Protein AF-Q8QGZ3-F1 (afdb_monomer_lite)

Sequence (78 aa):
SVILFLNKQDLLAEKVLAGKSKIEDYFPEFARYTTPEDATPEPGEDPRVTRAKYFLREEFLRISTASGDGRHYCYPHS

Structure (mmCIF, N/CA/C/O backbone):
data_AF-Q8QGZ3-F1
#
_entry.id   AF-Q8QGZ3-F1
#
loop_
_atom_site.group_PDB
_atom_site.id
_atom_site.type_symbol
_atom_site.label_atom_id
_atom_site.label_alt_id
_atom_site.label_comp_id
_atom_site.label_asym_id
_atom_site.label_entity_id
_atom_site.label_seq_id
_atom_site.pdbx_PDB_ins_code
_atom_site.Cartn_x
_atom_site.Cartn_y
_atom_site.Cartn_z
_atom_site.occupancy
_atom_site.B_iso_or_equiv
_atom_site.auth_seq_id
_atom_site.auth_comp_id
_atom_site.auth_asym_id
_atom_site.auth_atom_id
_atom_site.pdbx_PDB_model_num
ATOM 1 N N . SER A 1 1 ? 18.176 10.563 -11.422 1.00 44.00 1 SER A N 1
ATOM 2 C CA . SER A 1 1 ? 17.455 9.901 -10.322 1.00 44.00 1 SER A CA 1
ATOM 3 C C . SER A 1 1 ? 15.991 10.267 -10.416 1.00 44.00 1 SER A C 1
ATOM 5 O O . SER A 1 1 ? 15.705 11.365 -10.879 1.00 44.00 1 SER A 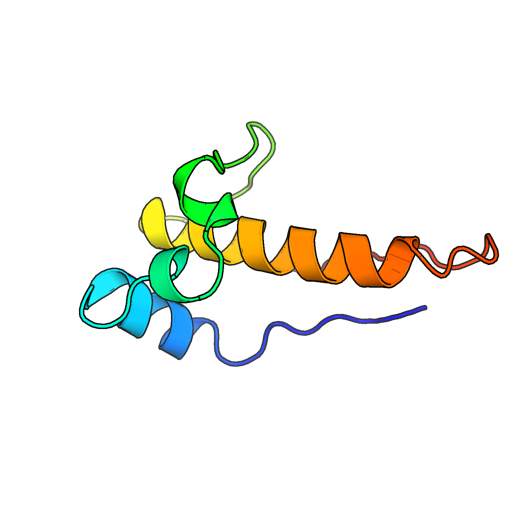O 1
ATOM 7 N N . VAL A 1 2 ? 15.072 9.378 -10.039 1.00 48.12 2 VAL A N 1
ATOM 8 C CA . VAL A 1 2 ? 13.627 9.663 -10.050 1.00 48.12 2 VAL A CA 1
ATOM 9 C C . VAL A 1 2 ? 13.196 9.916 -8.612 1.00 48.12 2 VAL A C 1
ATOM 11 O O . VAL A 1 2 ? 13.385 9.059 -7.761 1.00 48.12 2 VAL A O 1
ATOM 14 N N . ILE A 1 3 ? 12.651 11.094 -8.323 1.00 55.72 3 ILE A N 1
ATOM 15 C CA . ILE A 1 3 ? 12.021 11.351 -7.026 1.00 55.72 3 ILE A CA 1
ATOM 16 C C . ILE A 1 3 ? 10.536 11.045 -7.202 1.00 55.72 3 ILE A C 1
ATOM 18 O O . ILE A 1 3 ? 9.836 11.760 -7.919 1.00 55.72 3 ILE A O 1
ATOM 22 N N . LEU A 1 4 ? 10.072 9.951 -6.599 1.00 60.91 4 LEU A N 1
ATOM 23 C CA . LEU A 1 4 ? 8.663 9.573 -6.608 1.00 60.91 4 LEU A CA 1
ATOM 24 C C . LEU A 1 4 ? 7.961 10.229 -5.419 1.00 60.91 4 LEU A C 1
ATOM 26 O O . LEU A 1 4 ? 8.131 9.798 -4.282 1.00 60.91 4 LEU A O 1
ATOM 30 N N . PHE A 1 5 ? 7.134 11.235 -5.693 1.00 65.81 5 PHE A N 1
ATOM 31 C CA . PHE A 1 5 ? 6.157 11.721 -4.725 1.00 65.81 5 PHE A CA 1
ATOM 32 C C . PHE A 1 5 ? 4.827 11.011 -4.961 1.00 65.81 5 PHE A C 1
ATOM 34 O O . PHE A 1 5 ? 4.130 11.286 -5.940 1.00 65.81 5 PHE A O 1
ATOM 41 N N . LEU A 1 6 ? 4.451 10.121 -4.042 1.00 65.62 6 LEU A N 1
ATOM 42 C CA . LEU A 1 6 ? 3.076 9.632 -3.944 1.00 65.62 6 LEU A CA 1
ATOM 43 C C . LEU A 1 6 ? 2.215 10.756 -3.354 1.00 65.62 6 LEU A C 1
ATOM 45 O O . LEU A 1 6 ? 1.950 10.794 -2.156 1.00 65.62 6 LEU A O 1
ATOM 49 N N . ASN A 1 7 ? 1.844 11.721 -4.195 1.00 73.12 7 ASN A N 1
ATOM 50 C CA . ASN A 1 7 ? 0.959 12.816 -3.812 1.00 73.12 7 ASN A CA 1
ATOM 51 C C . ASN A 1 7 ? -0.449 12.272 -3.493 1.00 73.12 7 ASN A C 1
ATOM 53 O O . ASN A 1 7 ? -0.866 11.273 -4.081 1.00 73.12 7 ASN A O 1
ATOM 57 N N . LYS A 1 8 ? -1.199 12.966 -2.627 1.00 80.81 8 LYS A N 1
ATOM 58 C CA . LYS A 1 8 ? -2.586 12.639 -2.242 1.00 80.81 8 LYS A CA 1
ATOM 59 C C . LYS A 1 8 ? -2.749 11.342 -1.430 1.00 80.81 8 LYS A C 1
ATOM 61 O O . LYS A 1 8 ? -3.657 10.546 -1.686 1.00 80.81 8 LYS A O 1
ATOM 66 N N . GLN A 1 9 ? -1.862 11.103 -0.461 1.00 82.00 9 GLN A N 1
ATOM 67 C CA . GLN A 1 9 ? -1.954 9.926 0.416 1.00 82.00 9 GLN A CA 1
ATOM 68 C C . GLN A 1 9 ? -3.205 9.925 1.305 1.00 82.00 9 GLN A C 1
ATOM 70 O O . GLN A 1 9 ? -3.725 8.858 1.620 1.00 82.00 9 GLN A O 1
ATOM 75 N N . ASP A 1 10 ? -3.716 11.107 1.638 1.00 82.00 10 ASP A N 1
ATOM 76 C CA . ASP A 1 10 ? -5.010 11.328 2.282 1.00 82.00 10 ASP A CA 1
ATOM 77 C C . ASP A 1 10 ? -6.157 10.728 1.454 1.00 82.00 10 ASP A C 1
ATOM 79 O O . ASP A 1 10 ? -6.898 9.874 1.937 1.00 82.00 10 ASP A O 1
ATOM 83 N N . LEU A 1 11 ? -6.235 11.071 0.165 1.00 86.44 11 LEU A N 1
ATOM 84 C CA . LEU A 1 11 ? -7.270 10.554 -0.735 1.00 86.44 11 LEU A CA 1
ATOM 85 C C . LEU A 1 11 ? -7.122 9.047 -0.991 1.00 86.44 11 LEU A C 1
ATOM 87 O O . LEU A 1 11 ? -8.121 8.348 -1.177 1.00 86.44 11 LEU A O 1
ATOM 91 N N . LEU A 1 12 ? -5.889 8.528 -1.020 1.00 85.31 12 LEU A N 1
ATOM 92 C CA . LEU A 1 12 ? -5.645 7.086 -1.093 1.00 85.31 12 LEU A CA 1
ATOM 93 C C . LEU A 1 12 ? -6.201 6.384 0.150 1.00 85.31 12 LEU A C 1
ATOM 95 O O . LEU A 1 12 ? -6.928 5.400 0.010 1.00 85.31 12 LEU A O 1
ATOM 99 N N . ALA A 1 13 ? -5.892 6.900 1.341 1.00 86.56 13 ALA A N 1
ATOM 100 C CA . ALA A 1 13 ? -6.374 6.347 2.599 1.00 86.56 13 ALA A CA 1
ATOM 101 C C . ALA A 1 13 ? -7.907 6.338 2.643 1.00 86.56 13 ALA A C 1
ATOM 103 O O . ALA A 1 13 ? -8.506 5.291 2.885 1.00 86.56 13 ALA A O 1
ATOM 104 N N . GLU A 1 14 ? -8.553 7.456 2.300 1.00 89.12 14 GLU A N 1
ATOM 105 C CA . GLU A 1 14 ? -10.015 7.540 2.231 1.00 89.12 14 GLU A CA 1
ATOM 106 C C . GLU A 1 14 ? -10.617 6.503 1.275 1.00 89.12 14 GLU A C 1
ATOM 108 O O . GLU A 1 14 ? -11.586 5.826 1.623 1.00 89.12 14 GLU A O 1
ATOM 113 N N . LYS A 1 15 ? -10.039 6.324 0.080 1.00 88.50 15 LYS A N 1
ATOM 114 C CA . LYS A 1 15 ? -10.538 5.348 -0.903 1.00 88.50 15 LYS A CA 1
ATOM 115 C C . LYS A 1 15 ? -10.376 3.905 -0.440 1.00 88.50 15 LYS A C 1
ATOM 117 O O . LYS A 1 15 ? -11.307 3.114 -0.604 1.00 88.50 15 LYS A O 1
ATOM 122 N N . VAL A 1 16 ? -9.221 3.573 0.134 1.00 89.44 16 VAL A N 1
ATOM 123 C CA . VAL A 1 16 ? -8.934 2.233 0.664 1.00 89.44 16 VAL A CA 1
ATOM 124 C C . VAL A 1 16 ? -9.884 1.904 1.813 1.00 89.44 16 VAL A C 1
ATOM 126 O O . VAL A 1 16 ? -10.475 0.825 1.836 1.00 89.44 16 VAL A O 1
ATOM 129 N N . LEU A 1 17 ? -10.089 2.849 2.732 1.00 89.62 17 LEU A N 1
ATOM 130 C CA . LEU A 1 17 ? -10.977 2.672 3.879 1.00 89.62 17 LEU A CA 1
ATOM 131 C C . LEU A 1 17 ? -12.453 2.617 3.476 1.00 89.62 17 LEU A C 1
ATOM 133 O O . LEU A 1 17 ? -13.207 1.826 4.041 1.00 89.62 17 LEU A O 1
ATOM 137 N N . ALA A 1 18 ? -12.864 3.405 2.476 1.00 91.75 18 ALA A N 1
ATOM 138 C CA . ALA A 1 18 ? -14.225 3.378 1.949 1.00 91.75 18 ALA A CA 1
ATOM 139 C C . ALA A 1 18 ? -14.574 2.042 1.274 1.00 91.75 18 ALA A C 1
ATOM 141 O O . ALA A 1 18 ? -15.752 1.698 1.192 1.00 91.75 18 ALA A O 1
ATOM 142 N N . GLY A 1 19 ? -13.581 1.314 0.745 1.00 87.69 19 GLY A N 1
ATOM 143 C CA . GLY A 1 19 ? -13.749 -0.028 0.172 1.00 87.69 19 GLY A CA 1
ATOM 144 C C . GLY A 1 19 ? -14.628 -0.107 -1.085 1.00 87.69 19 GLY A C 1
ATOM 145 O O . GLY A 1 19 ? -14.912 -1.202 -1.561 1.00 87.69 19 GLY A O 1
ATOM 146 N N . LYS A 1 20 ? -15.066 1.037 -1.631 1.00 86.06 20 LYS A N 1
ATOM 147 C CA . LYS A 1 20 ? -15.947 1.120 -2.813 1.00 86.06 20 LYS A CA 1
ATOM 148 C C . LYS A 1 20 ? -15.231 0.794 -4.124 1.00 86.06 20 LYS A C 1
ATOM 150 O O . LYS A 1 20 ? -15.878 0.396 -5.082 1.00 86.06 20 LYS A O 1
ATOM 155 N N . SER A 1 21 ? -13.921 1.021 -4.171 1.00 87.25 21 SER A N 1
ATOM 156 C CA . SER A 1 21 ? -13.063 0.768 -5.327 1.00 87.25 21 SER A CA 1
ATOM 157 C C . SER A 1 21 ? -11.844 0.021 -4.823 1.00 87.25 21 SER A C 1
ATOM 159 O O . SER A 1 21 ? -11.014 0.611 -4.128 1.00 87.25 21 SER A O 1
ATOM 161 N N . LYS A 1 22 ? -11.761 -1.272 -5.124 1.00 89.56 22 LYS A N 1
ATOM 162 C CA . LYS A 1 22 ? -10.687 -2.117 -4.616 1.00 89.56 22 LYS A CA 1
ATOM 163 C C . LYS A 1 22 ? -9.469 -2.015 -5.522 1.00 89.56 22 LYS A C 1
ATOM 165 O O . LYS A 1 22 ? -9.606 -1.815 -6.724 1.00 89.56 22 LYS A O 1
ATOM 170 N N . ILE A 1 23 ? -8.273 -2.117 -4.949 1.00 91.19 23 ILE A N 1
ATOM 171 C CA . ILE A 1 23 ? -7.029 -2.007 -5.724 1.00 91.19 23 ILE A CA 1
ATOM 172 C C . ILE A 1 23 ? -6.859 -3.250 -6.602 1.00 91.19 23 ILE A C 1
ATOM 174 O O . ILE A 1 23 ? -6.450 -3.124 -7.753 1.00 91.19 23 ILE A O 1
ATOM 178 N N . GLU A 1 24 ? -7.254 -4.422 -6.101 1.00 92.31 24 GLU A N 1
ATOM 179 C CA . GLU A 1 24 ? -7.193 -5.693 -6.825 1.00 92.31 24 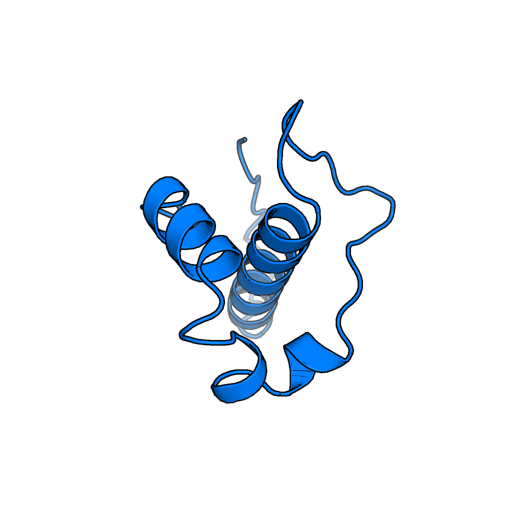GLU A CA 1
ATOM 180 C C . GLU A 1 24 ? -8.047 -5.744 -8.100 1.00 92.31 24 GLU A C 1
ATOM 182 O O . GLU A 1 24 ? -7.739 -6.529 -8.993 1.00 92.31 24 GLU A O 1
ATOM 187 N N . ASP A 1 25 ? -9.065 -4.885 -8.227 1.00 91.50 25 ASP A N 1
ATOM 188 C CA . ASP A 1 25 ? -9.877 -4.784 -9.447 1.00 91.50 25 ASP A CA 1
ATOM 189 C C . ASP A 1 25 ? -9.081 -4.167 -10.618 1.00 91.50 25 ASP A C 1
ATOM 191 O O . ASP A 1 25 ? -9.410 -4.393 -11.781 1.00 91.50 25 ASP A O 1
ATOM 195 N N . TYR A 1 26 ? -8.028 -3.396 -10.316 1.00 90.81 26 TYR A N 1
ATOM 196 C CA . TYR A 1 26 ? -7.150 -2.746 -11.301 1.00 90.81 26 TYR A CA 1
ATOM 197 C C . TYR A 1 26 ? -5.769 -3.405 -11.376 1.00 90.81 26 TYR A C 1
ATOM 199 O O . TYR A 1 26 ? -5.163 -3.440 -12.444 1.00 90.81 26 TYR A O 1
ATOM 207 N N . PHE A 1 27 ? -5.283 -3.920 -10.245 1.00 91.81 27 PHE A N 1
ATOM 208 C CA . PHE A 1 27 ? -3.989 -4.579 -10.091 1.00 91.81 27 PHE A CA 1
ATOM 209 C C . PHE A 1 27 ? -4.183 -5.941 -9.408 1.00 91.81 27 PHE A C 1
ATOM 211 O O . PHE A 1 27 ? -4.088 -6.027 -8.179 1.00 91.81 27 PHE A O 1
ATOM 218 N N . PRO A 1 28 ? -4.476 -7.015 -10.163 1.00 94.00 28 PRO A N 1
ATOM 219 C CA . PRO A 1 28 ? -4.765 -8.343 -9.608 1.00 94.00 28 PRO A CA 1
ATOM 220 C C . PRO A 1 28 ? -3.693 -8.883 -8.645 1.00 94.00 28 PRO A C 1
ATOM 222 O O . PRO A 1 28 ? -3.990 -9.636 -7.716 1.00 94.00 28 PRO A O 1
ATOM 225 N N . GLU A 1 29 ? -2.440 -8.477 -8.832 1.00 93.19 29 GLU A N 1
ATOM 226 C CA . GLU A 1 29 ? -1.274 -8.801 -8.013 1.00 93.19 29 GLU A CA 1
ATOM 227 C C . GLU A 1 29 ? -1.434 -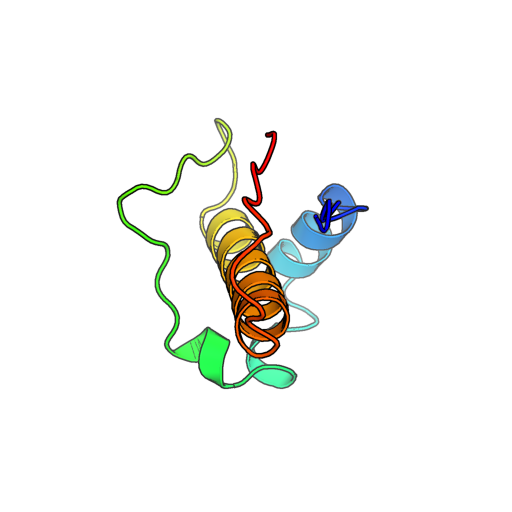8.328 -6.566 1.00 93.19 29 GLU A C 1
ATOM 229 O O . GLU A 1 29 ? -0.965 -8.999 -5.640 1.00 93.19 29 GLU A O 1
ATOM 234 N N . PHE A 1 30 ? -2.171 -7.232 -6.347 1.00 94.00 30 PHE A N 1
ATOM 235 C CA . PHE A 1 30 ? -2.446 -6.714 -5.013 1.00 94.00 30 PHE A CA 1
ATOM 236 C C . PHE A 1 30 ? -3.136 -7.754 -4.127 1.00 94.00 30 PHE A C 1
ATOM 238 O O . PHE A 1 30 ? -2.846 -7.823 -2.934 1.00 94.00 30 PHE A O 1
ATOM 245 N N . ALA A 1 31 ? -3.975 -8.630 -4.696 1.00 93.81 31 ALA A N 1
ATOM 246 C CA . ALA A 1 31 ? -4.675 -9.673 -3.946 1.00 93.81 31 ALA A CA 1
ATOM 247 C C . ALA A 1 31 ? -3.714 -10.630 -3.217 1.00 93.81 31 ALA A C 1
ATOM 249 O O . ALA A 1 31 ? -4.022 -11.094 -2.119 1.00 93.81 31 ALA A O 1
ATOM 250 N N . ARG A 1 32 ? -2.539 -10.892 -3.806 1.00 94.50 32 ARG A N 1
ATOM 251 C CA . ARG A 1 32 ? -1.489 -11.764 -3.248 1.00 94.50 32 ARG A CA 1
ATOM 252 C C . ARG A 1 32 ? -0.400 -11.001 -2.505 1.00 94.50 32 ARG A C 1
ATOM 254 O O . ARG A 1 32 ? 0.407 -11.618 -1.820 1.00 94.50 32 ARG A O 1
ATOM 261 N N .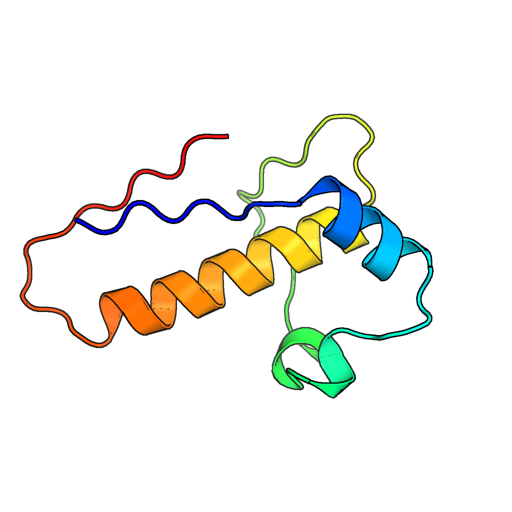 TYR A 1 33 ? -0.370 -9.683 -2.656 1.00 94.69 33 TYR A N 1
ATOM 262 C CA . TYR A 1 33 ? 0.640 -8.839 -2.050 1.00 94.69 33 TYR A CA 1
ATOM 263 C C . TYR A 1 33 ? 0.527 -8.828 -0.525 1.00 94.69 33 TYR A C 1
ATOM 265 O O . TYR A 1 33 ? -0.558 -8.611 0.014 1.00 94.69 33 TYR A O 1
ATOM 273 N N . THR A 1 34 ? 1.645 -8.981 0.174 1.00 94.50 34 THR A N 1
ATOM 274 C CA . THR A 1 34 ? 1.737 -8.848 1.631 1.00 94.50 34 THR A CA 1
ATOM 275 C C . THR A 1 34 ? 2.636 -7.675 1.973 1.00 94.50 34 THR A C 1
ATOM 277 O O . THR A 1 34 ? 3.660 -7.480 1.325 1.00 94.50 34 THR A O 1
ATOM 280 N N . THR A 1 35 ? 2.267 -6.899 2.991 1.00 92.81 35 THR A N 1
ATOM 281 C CA . THR A 1 35 ? 3.126 -5.818 3.484 1.00 92.81 35 THR A CA 1
ATOM 282 C C . THR A 1 35 ? 4.484 -6.396 3.920 1.00 92.81 35 THR A C 1
ATOM 284 O O . THR A 1 35 ? 4.477 -7.389 4.651 1.00 92.81 35 THR A O 1
ATOM 287 N N . PRO A 1 36 ? 5.618 -5.816 3.487 1.00 91.50 36 PRO A N 1
ATOM 288 C CA . PRO A 1 36 ? 6.953 -6.242 3.906 1.00 91.50 36 PRO A CA 1
ATOM 289 C C . PRO A 1 36 ? 7.145 -6.145 5.425 1.00 91.50 36 PRO A C 1
ATOM 291 O O . PRO A 1 36 ? 6.540 -5.291 6.073 1.00 91.50 36 PRO A O 1
ATOM 294 N N . GLU A 1 37 ? 8.000 -6.995 5.996 1.00 89.44 37 GLU A N 1
ATOM 295 C CA . GLU A 1 37 ? 8.283 -6.995 7.443 1.00 89.44 37 GLU A CA 1
ATOM 296 C C . GLU A 1 37 ? 9.049 -5.744 7.901 1.00 89.44 37 GLU A C 1
ATOM 298 O O . GLU A 1 37 ? 8.911 -5.317 9.044 1.00 89.44 37 GLU A O 1
ATOM 303 N N . ASP A 1 38 ? 9.829 -5.132 7.009 1.00 88.44 38 ASP A N 1
ATOM 304 C CA . ASP A 1 38 ? 10.569 -3.888 7.235 1.00 88.44 38 ASP A CA 1
ATOM 305 C C . ASP A 1 38 ? 9.722 -2.627 6.992 1.00 88.44 38 ASP A C 1
ATOM 307 O O . ASP A 1 38 ? 10.231 -1.505 7.066 1.00 88.44 38 ASP A O 1
ATOM 311 N N . ALA A 1 39 ? 8.424 -2.785 6.713 1.00 89.12 39 ALA A N 1
ATOM 312 C CA . ALA A 1 39 ? 7.525 -1.658 6.555 1.00 89.12 39 ALA A CA 1
ATOM 313 C C . ALA A 1 39 ? 7.403 -0.856 7.861 1.00 89.12 39 ALA A C 1
ATOM 315 O O . ALA A 1 39 ? 7.086 -1.386 8.923 1.00 89.12 39 ALA A O 1
ATOM 316 N N . THR A 1 40 ? 7.584 0.459 7.759 1.00 91.19 40 THR A N 1
ATOM 317 C CA . THR A 1 40 ? 7.385 1.428 8.841 1.00 91.19 40 THR A CA 1
ATOM 318 C C . THR A 1 40 ? 6.059 2.183 8.639 1.00 91.19 40 THR A C 1
ATOM 320 O O . THR A 1 40 ? 6.064 3.221 7.968 1.00 91.19 40 THR A O 1
ATOM 323 N N . PRO A 1 41 ? 4.908 1.670 9.123 1.00 90.06 41 PRO A N 1
ATOM 324 C CA . PRO A 1 41 ? 3.635 2.392 9.069 1.00 90.06 41 PRO A CA 1
ATOM 325 C C . PRO A 1 41 ? 3.633 3.606 10.000 1.00 90.06 41 PRO A C 1
ATOM 327 O O . PRO A 1 41 ? 4.319 3.626 11.025 1.00 90.06 41 PRO A O 1
ATOM 330 N N . GLU A 1 42 ? 2.816 4.604 9.672 1.00 88.81 42 GLU A N 1
ATOM 331 C CA . GLU A 1 42 ? 2.585 5.737 10.569 1.00 88.81 42 GLU A CA 1
ATOM 332 C C . GLU A 1 42 ? 1.765 5.294 11.802 1.00 88.81 42 GLU A C 1
ATOM 334 O O . GLU A 1 42 ? 0.894 4.422 11.688 1.00 88.81 42 GLU A O 1
ATOM 339 N N . PRO A 1 43 ? 1.997 5.867 13.002 1.00 89.94 43 PRO A N 1
ATOM 340 C CA . PRO A 1 43 ? 1.217 5.526 14.189 1.00 89.94 43 PRO A CA 1
ATOM 341 C C . PRO A 1 43 ? -0.285 5.756 13.971 1.00 89.94 43 PRO A C 1
ATOM 343 O O . PRO A 1 43 ? -0.715 6.866 13.668 1.00 89.94 43 PRO A O 1
ATOM 346 N N . GLY A 1 44 ? -1.092 4.709 14.160 1.00 88.75 44 GLY A N 1
ATOM 347 C CA . GLY A 1 44 ? -2.546 4.768 13.962 1.00 88.75 44 GLY A CA 1
ATOM 348 C C . GLY A 1 44 ? -3.006 4.603 12.509 1.00 88.75 44 GLY A C 1
ATOM 349 O O . GLY A 1 44 ? -4.207 4.683 12.252 1.00 88.75 44 GLY A O 1
ATOM 350 N N . GLU A 1 45 ? -2.093 4.345 11.570 1.00 90.94 45 GLU A N 1
ATOM 351 C CA . GLU A 1 45 ? -2.446 4.013 10.192 1.00 90.94 45 GLU A CA 1
ATOM 352 C C . GLU A 1 45 ? -3.115 2.633 10.106 1.00 90.94 45 GLU A C 1
ATOM 354 O O . GLU A 1 45 ? -2.687 1.658 10.729 1.00 90.94 45 GLU A O 1
ATOM 359 N N . ASP A 1 46 ? -4.179 2.539 9.309 1.00 92.44 46 ASP A N 1
ATOM 360 C CA . ASP A 1 46 ? -4.839 1.263 9.052 1.00 92.44 46 ASP A CA 1
ATOM 361 C C . ASP A 1 46 ? -3.922 0.351 8.211 1.00 92.44 46 ASP A C 1
ATOM 363 O O . ASP A 1 46 ? -3.448 0.777 7.151 1.00 92.44 46 ASP A O 1
ATOM 367 N N . PRO A 1 47 ? -3.729 -0.927 8.592 1.00 92.44 47 PRO A N 1
ATOM 368 C CA . PRO A 1 47 ? -2.861 -1.852 7.862 1.00 92.44 47 PRO A CA 1
ATOM 369 C C . PRO A 1 47 ? -3.194 -1.998 6.370 1.00 92.44 47 PRO A C 1
ATOM 371 O O . PRO A 1 47 ? -2.313 -2.303 5.564 1.00 92.44 47 PRO A O 1
ATOM 374 N N . ARG A 1 48 ? -4.455 -1.778 5.970 1.00 91.38 48 ARG A N 1
ATOM 375 C CA . ARG A 1 48 ? -4.878 -1.797 4.560 1.00 91.38 48 ARG A CA 1
ATOM 376 C C . ARG A 1 48 ? -4.305 -0.614 3.789 1.00 91.38 48 ARG A C 1
ATOM 378 O O . ARG A 1 48 ? -3.919 -0.776 2.632 1.00 91.38 48 ARG A O 1
ATOM 385 N N . VAL A 1 49 ? -4.239 0.553 4.428 1.00 91.44 49 VAL A N 1
ATOM 386 C CA . VAL A 1 49 ? -3.652 1.769 3.858 1.00 91.44 49 VAL A CA 1
ATOM 387 C C . VAL A 1 49 ? -2.144 1.592 3.729 1.00 91.44 49 VAL A C 1
ATOM 389 O O . VAL A 1 49 ? -1.613 1.803 2.639 1.00 91.44 49 VAL A O 1
ATOM 392 N N . THR A 1 50 ? -1.476 1.088 4.772 1.00 93.50 50 THR A N 1
ATOM 393 C CA . THR A 1 50 ? -0.049 0.741 4.711 1.00 93.50 50 THR A CA 1
ATOM 394 C C . THR A 1 50 ? 0.224 -0.221 3.555 1.00 93.50 50 THR A C 1
ATOM 396 O O . THR A 1 50 ? 1.036 0.067 2.678 1.00 93.50 50 THR A O 1
ATOM 399 N N . ARG A 1 51 ? -0.508 -1.339 3.478 1.00 94.75 51 ARG A N 1
ATOM 400 C CA . ARG A 1 51 ? -0.348 -2.335 2.407 1.00 94.75 51 ARG A CA 1
ATOM 401 C C . ARG A 1 51 ? -0.492 -1.715 1.015 1.00 94.75 51 ARG A C 1
ATOM 403 O O . ARG A 1 51 ? 0.326 -1.989 0.140 1.00 94.75 51 ARG A O 1
ATOM 410 N N . ALA A 1 52 ? -1.498 -0.862 0.815 1.00 92.44 52 ALA A N 1
ATOM 411 C CA . ALA A 1 52 ? -1.728 -0.156 -0.444 1.00 92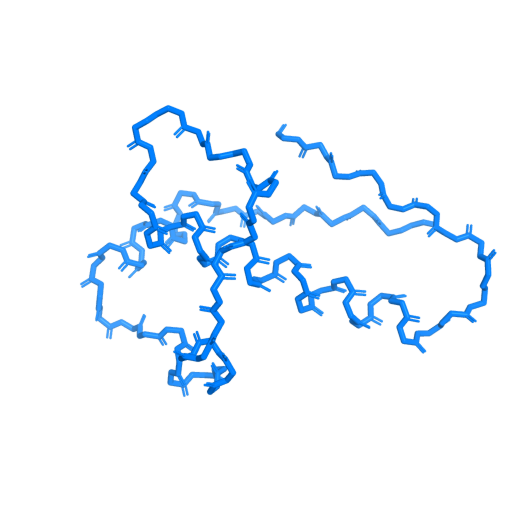.44 52 ALA A CA 1
ATOM 412 C C . ALA A 1 52 ? -0.580 0.799 -0.812 1.00 92.44 52 ALA A C 1
ATOM 414 O O . ALA A 1 52 ? -0.119 0.789 -1.955 1.00 92.44 52 ALA A O 1
ATOM 415 N N . LYS A 1 53 ? -0.093 1.597 0.149 1.00 91.31 53 LYS A N 1
ATOM 416 C CA . LYS A 1 53 ? 1.038 2.519 -0.052 1.00 91.31 53 LYS A CA 1
ATOM 417 C C . LYS A 1 53 ? 2.296 1.767 -0.494 1.00 91.31 53 LYS A C 1
ATOM 419 O O . LYS A 1 53 ? 2.940 2.168 -1.463 1.00 91.31 53 LYS A O 1
ATOM 424 N N . TYR A 1 54 ? 2.621 0.668 0.189 1.00 92.44 54 TYR A N 1
ATOM 425 C CA . TYR A 1 54 ? 3.804 -0.134 -0.123 1.00 92.44 54 TYR A CA 1
ATOM 426 C C . TYR A 1 54 ? 3.688 -0.830 -1.480 1.00 92.44 54 TYR A C 1
ATOM 428 O O . TYR A 1 54 ? 4.620 -0.738 -2.273 1.00 92.44 54 TYR A O 1
ATOM 436 N N . PHE A 1 55 ? 2.531 -1.418 -1.793 1.00 93.12 55 PHE A N 1
ATOM 437 C CA . PHE A 1 55 ? 2.296 -2.019 -3.106 1.00 93.12 55 PHE A CA 1
ATOM 438 C C . PHE A 1 55 ? 2.534 -1.021 -4.245 1.00 93.12 55 PHE A C 1
ATOM 440 O O . PHE A 1 55 ? 3.316 -1.280 -5.155 1.00 93.12 55 PHE A O 1
ATOM 447 N N . LEU A 1 56 ? 1.904 0.156 -4.171 1.00 90.25 56 LEU A N 1
ATOM 448 C CA . LEU A 1 56 ? 2.049 1.181 -5.204 1.00 90.25 56 LEU A CA 1
ATOM 449 C C . LEU A 1 56 ? 3.506 1.636 -5.336 1.00 90.25 56 LEU A C 1
ATOM 451 O O . LEU A 1 56 ? 4.015 1.749 -6.449 1.00 90.25 56 LEU A O 1
ATOM 455 N N . ARG A 1 57 ? 4.198 1.856 -4.210 1.00 88.31 57 ARG A N 1
ATOM 456 C CA . ARG A 1 57 ? 5.630 2.186 -4.198 1.00 88.31 57 ARG A CA 1
ATOM 457 C C . ARG A 1 57 ? 6.459 1.122 -4.920 1.00 88.31 57 ARG A C 1
ATOM 459 O O . ARG A 1 57 ? 7.324 1.487 -5.714 1.00 88.31 57 ARG A O 1
ATOM 466 N N . GLU A 1 58 ? 6.215 -0.158 -4.661 1.00 89.06 58 GLU A N 1
ATOM 467 C CA . GLU A 1 58 ? 6.939 -1.253 -5.311 1.00 89.06 58 GLU A CA 1
ATOM 468 C C . GLU A 1 58 ? 6.663 -1.343 -6.812 1.00 89.06 58 GLU A C 1
ATOM 470 O O . GLU A 1 58 ? 7.604 -1.528 -7.584 1.00 89.06 58 GLU A O 1
ATOM 475 N N . GLU A 1 59 ? 5.418 -1.148 -7.250 1.00 89.12 59 GLU A N 1
ATOM 476 C CA . GLU A 1 59 ? 5.082 -1.111 -8.679 1.00 89.12 59 GLU A CA 1
ATOM 477 C C . GLU A 1 59 ? 5.834 0.015 -9.407 1.00 89.12 59 GLU A C 1
ATOM 479 O O . GLU A 1 59 ? 6.451 -0.214 -10.452 1.00 89.12 59 GLU A O 1
ATOM 484 N N . PHE A 1 60 ? 5.882 1.220 -8.827 1.00 84.00 60 PHE A N 1
ATOM 485 C CA . PHE A 1 60 ? 6.678 2.319 -9.385 1.00 84.00 60 PHE A CA 1
ATOM 486 C C . PHE A 1 60 ? 8.177 2.006 -9.394 1.00 84.00 60 PHE A C 1
ATOM 488 O O . PHE A 1 60 ? 8.863 2.305 -10.376 1.00 84.00 60 PHE A O 1
ATOM 495 N N . LEU A 1 61 ? 8.693 1.397 -8.321 1.00 83.50 61 LEU A N 1
ATOM 496 C CA . LEU A 1 61 ? 10.096 0.999 -8.248 1.00 83.50 61 LEU A CA 1
ATOM 497 C C . LEU A 1 61 ? 10.434 -0.025 -9.330 1.00 83.50 61 LEU A C 1
ATOM 499 O O . LEU A 1 61 ? 11.436 0.163 -10.016 1.00 83.50 61 LEU A O 1
ATOM 503 N N . ARG A 1 62 ? 9.581 -1.031 -9.547 1.00 84.06 62 ARG A N 1
ATOM 504 C CA . ARG A 1 62 ? 9.749 -2.046 -10.596 1.00 84.06 62 ARG A CA 1
ATOM 505 C C . ARG A 1 62 ? 9.843 -1.417 -11.984 1.00 84.06 62 ARG A C 1
ATOM 507 O O . ARG A 1 62 ? 10.727 -1.777 -12.753 1.00 84.06 62 ARG A O 1
ATOM 514 N N . ILE A 1 63 ? 8.990 -0.437 -12.288 1.00 77.44 63 ILE A N 1
ATOM 515 C CA . ILE A 1 63 ? 9.062 0.314 -13.553 1.00 77.44 63 ILE A CA 1
ATOM 516 C C . ILE A 1 63 ? 10.370 1.117 -13.635 1.00 77.44 63 ILE A C 1
ATOM 518 O O . ILE A 1 63 ? 11.014 1.155 -14.682 1.00 77.44 63 ILE A O 1
ATOM 522 N N . SER A 1 64 ? 10.790 1.746 -12.534 1.00 69.44 64 SER A N 1
ATOM 523 C CA . SER A 1 64 ? 11.998 2.580 -12.510 1.00 69.44 64 SER A CA 1
ATOM 524 C C . SER A 1 64 ? 13.303 1.783 -12.638 1.00 69.44 64 SER A C 1
ATOM 526 O O . SER A 1 64 ? 14.271 2.288 -13.206 1.00 69.44 64 SER A O 1
ATOM 528 N N . THR A 1 65 ? 13.332 0.541 -12.146 1.00 66.56 65 THR A N 1
ATOM 529 C CA . THR A 1 65 ? 14.503 -0.346 -12.192 1.00 66.56 65 THR A CA 1
ATOM 530 C C . THR A 1 65 ? 14.540 -1.211 -13.450 1.00 66.56 65 THR A C 1
ATOM 532 O O . THR A 1 65 ? 15.623 -1.633 -13.849 1.00 66.56 65 THR A O 1
ATOM 535 N N . ALA A 1 66 ? 13.403 -1.416 -14.127 1.00 62.81 66 ALA A N 1
ATOM 536 C CA . ALA A 1 66 ? 13.337 -2.129 -15.405 1.00 62.81 66 ALA A CA 1
ATOM 537 C C . ALA A 1 66 ? 14.134 -1.438 -16.532 1.00 62.81 66 ALA A C 1
ATOM 539 O O . ALA A 1 66 ? 14.640 -2.112 -17.423 1.00 62.81 66 ALA A O 1
ATOM 540 N N . SER A 1 67 ? 14.311 -0.114 -16.467 1.00 55.78 67 SER A N 1
ATOM 541 C CA . SER A 1 67 ? 15.105 0.673 -17.431 1.00 55.78 67 SER A CA 1
ATOM 542 C C . SER A 1 67 ? 16.587 0.806 -17.040 1.00 55.78 67 SER A C 1
ATOM 544 O O . SER A 1 67 ? 17.243 1.765 -17.440 1.00 55.78 67 SER A O 1
ATOM 546 N N . GLY A 1 68 ? 17.099 -0.100 -16.200 1.00 51.41 68 GLY A N 1
ATOM 547 C CA . GLY A 1 68 ? 18.384 0.000 -15.509 1.00 51.41 68 GLY A CA 1
ATOM 548 C C . GLY A 1 68 ? 19.601 0.262 -16.399 1.00 51.41 68 GLY A C 1
ATOM 549 O O . GLY A 1 68 ? 20.278 -0.669 -16.814 1.00 51.41 68 GLY A O 1
ATOM 550 N N . ASP A 1 69 ? 19.965 1.535 -16.545 1.00 47.94 69 ASP A N 1
ATOM 551 C CA . ASP A 1 69 ? 21.332 1.958 -16.859 1.00 47.94 69 ASP A CA 1
ATOM 552 C C . ASP A 1 69 ? 22.007 2.457 -15.564 1.00 47.94 69 ASP A C 1
ATOM 554 O O . ASP A 1 69 ? 22.250 3.644 -15.356 1.00 47.94 69 ASP A O 1
ATOM 558 N N . GLY A 1 70 ? 22.159 1.539 -14.600 1.00 51.12 70 GLY A 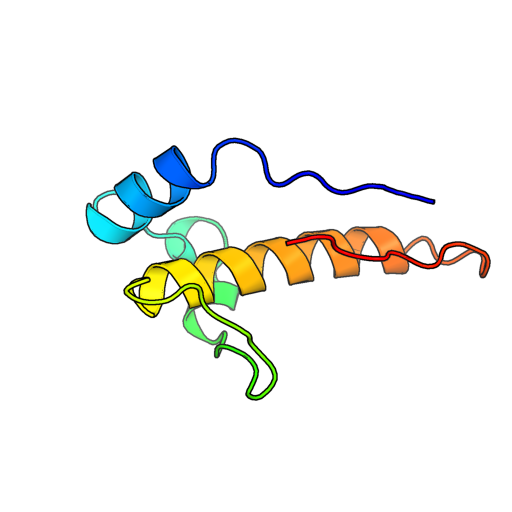N 1
ATOM 559 C CA . GLY A 1 70 ? 23.170 1.526 -13.527 1.00 51.12 70 GLY A CA 1
ATOM 560 C C . GLY A 1 70 ? 23.474 2.770 -12.667 1.00 51.12 70 GLY A C 1
ATOM 561 O O . GLY A 1 70 ? 24.489 2.743 -11.975 1.00 51.12 70 GLY A O 1
ATOM 562 N N . ARG A 1 71 ? 22.694 3.863 -12.682 1.00 51.16 71 ARG A N 1
ATOM 563 C CA . ARG A 1 71 ? 23.107 5.141 -12.046 1.00 51.16 71 ARG A CA 1
ATOM 564 C C . ARG A 1 71 ? 22.107 5.837 -11.127 1.00 51.16 71 ARG A C 1
ATOM 566 O O . ARG A 1 71 ? 22.381 6.965 -10.729 1.00 51.16 71 ARG A O 1
ATOM 573 N N . HIS A 1 72 ? 20.975 5.246 -10.752 1.00 51.75 72 HIS A N 1
ATOM 574 C CA . HIS A 1 72 ? 19.971 5.970 -9.956 1.00 51.75 72 HIS A CA 1
ATOM 575 C C . HIS A 1 72 ? 19.640 5.282 -8.627 1.00 51.75 72 HIS A C 1
ATOM 577 O O . HIS A 1 72 ? 18.861 4.339 -8.578 1.00 51.75 72 HIS A O 1
ATOM 583 N N . TYR A 1 73 ? 20.198 5.821 -7.540 1.00 57.09 73 TYR A N 1
ATOM 584 C CA . TYR A 1 73 ? 19.763 5.546 -6.172 1.00 57.09 73 TYR A CA 1
ATOM 585 C C . TYR A 1 73 ? 18.469 6.330 -5.890 1.00 57.09 73 TYR A C 1
ATOM 587 O O . TYR A 1 73 ? 18.452 7.558 -6.007 1.00 57.09 73 TYR A O 1
ATOM 595 N N . CYS A 1 74 ? 17.385 5.626 -5.553 1.00 52.97 74 CYS A N 1
ATOM 596 C CA . CYS A 1 74 ? 16.137 6.221 -5.072 1.00 52.97 74 CYS A CA 1
ATOM 597 C C . CYS A 1 74 ? 16.117 6.175 -3.544 1.00 52.97 74 CYS A C 1
ATOM 599 O O . CYS A 1 74 ? 16.071 5.093 -2.963 1.00 52.97 74 CYS A O 1
ATOM 601 N N . TYR A 1 75 ? 16.121 7.348 -2.911 1.00 54.59 75 TYR A N 1
ATOM 602 C CA . TYR A 1 75 ? 15.899 7.503 -1.476 1.00 54.59 75 TYR A CA 1
ATOM 603 C C . TYR A 1 75 ? 14.454 7.958 -1.248 1.00 54.59 75 TYR A C 1
ATOM 605 O O . TYR A 1 75 ? 14.121 9.098 -1.578 1.00 54.59 75 TYR A O 1
ATOM 613 N N . PRO A 1 76 ? 13.574 7.087 -0.737 1.00 50.06 76 PRO A N 1
ATOM 614 C CA . PRO A 1 76 ? 12.236 7.489 -0.344 1.00 50.06 76 PRO A CA 1
ATOM 615 C C . PRO A 1 76 ? 12.320 8.272 0.968 1.00 50.06 76 PRO A C 1
ATOM 617 O O . PRO A 1 76 ? 12.876 7.780 1.948 1.00 50.06 76 PRO A O 1
ATOM 620 N N . HIS A 1 77 ? 11.771 9.485 0.973 1.00 56.84 77 HIS A N 1
ATOM 621 C CA . HIS A 1 77 ? 11.517 10.242 2.194 1.00 56.84 77 HIS A CA 1
ATOM 622 C C . HIS A 1 77 ? 10.058 10.046 2.610 1.00 56.84 77 HIS A C 1
ATOM 624 O O . HIS A 1 77 ? 9.160 10.118 1.767 1.00 56.84 77 HIS A O 1
ATOM 630 N N . SER A 1 78 ? 9.892 9.743 3.897 1.00 55.56 78 SER A N 1
ATOM 631 C CA . SER A 1 78 ? 8.638 9.677 4.654 1.00 55.56 78 SER A CA 1
ATOM 632 C C . SER A 1 78 ? 7.900 11.006 4.663 1.00 55.56 78 SER A C 1
ATOM 634 O O . SER A 1 78 ? 8.602 12.025 4.880 1.00 55.56 78 SER A O 1
#

Radius of gyration: 13.46 Å; chains: 1; bounding box: 39×25×32 Å

Foldseek 3Di:
DDADDPPPLVVLLVCQVVVPDDPCVVVVVLVVQDQDPPQDDDVPRDRSSSSVVVVVVVVVVCVVCVVDPPDDDYDDDD

pLDDT: mean 80.37, std 15.66, range [44.0, 94.75]

Organism: Takifugu rubripes (NCBI:txid31033)

InterPro domains:
  IPR000367 G-protein alpha subunit, group S [PR00443] (49-63)
  IPR000367 G-protein alpha subunit, group S [PR00443] (64-77)
  IPR001019 Guanine nucleotide binding protein, alpha subunit [PS51882] (1-78)
  IPR001019 Guanine nucleotide binding protein, alpha subunit [PTHR10218] (1-77)
  IPR027417 P-loop containing nucleoside triphosphate hydrolase [G3DSA:3.40.50.300] (1-78)
  IPR027417 P-loop containing nucleoside triphosphate hydrolase [SSF52540] (2-77)

Secondary structure (DSSP, 8-state):
--------HHHHHHHHHH-SS-STTT-GGGGT----TT--PPTT--HHHHHHHHHHHHHHHHHHHHT--S--------